Protein AF-A0A9E4BV69-F1 (afdb_monomer_lite)

Radius of gyration: 13.28 Å; chains: 1; bounding box: 29×24×36 Å

Structure (mmCIF, N/CA/C/O backbone):
data_AF-A0A9E4BV69-F1
#
_entry.id   AF-A0A9E4BV69-F1
#
loop_
_atom_site.g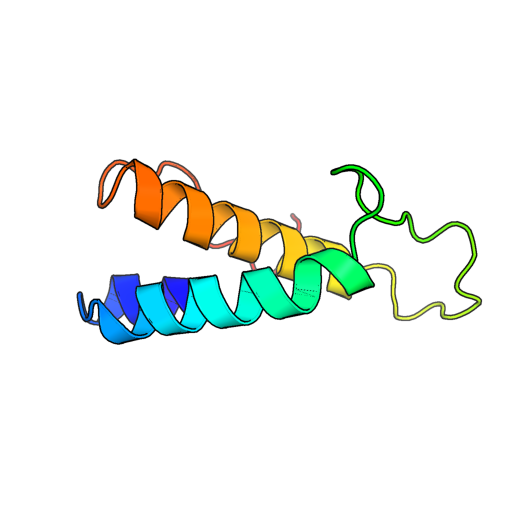roup_PDB
_atom_site.id
_atom_site.type_symbol
_atom_site.label_atom_id
_atom_site.label_alt_id
_atom_site.label_comp_id
_atom_site.label_asym_id
_atom_site.label_entity_id
_atom_site.label_seq_id
_atom_site.pdbx_PDB_ins_code
_atom_site.Cartn_x
_atom_site.Cartn_y
_atom_site.Cartn_z
_atom_site.occupancy
_atom_site.B_iso_or_equiv
_atom_site.auth_seq_id
_atom_site.auth_comp_id
_atom_site.auth_asym_id
_atom_site.auth_atom_id
_atom_site.pdbx_PDB_model_num
ATOM 1 N N . MET A 1 1 ? -3.095 9.296 1.798 1.00 75.12 1 MET A N 1
ATOM 2 C CA . MET A 1 1 ? -3.111 7.969 1.138 1.00 75.12 1 MET A CA 1
ATOM 3 C C . MET A 1 1 ? -4.183 7.090 1.793 1.00 75.12 1 MET A C 1
ATOM 5 O O . MET A 1 1 ? -4.660 7.460 2.856 1.00 75.12 1 MET A O 1
ATOM 9 N N . LEU A 1 2 ? -4.590 5.957 1.197 1.00 84.88 2 LEU A N 1
ATOM 10 C CA . LEU A 1 2 ? -5.616 5.064 1.779 1.00 84.88 2 LEU A CA 1
ATOM 11 C C . LEU A 1 2 ? -5.216 4.529 3.170 1.00 84.88 2 LEU A C 1
ATOM 13 O O . LEU A 1 2 ? -6.074 4.396 4.033 1.00 84.88 2 LEU A O 1
ATOM 17 N N . ALA A 1 3 ? -3.916 4.344 3.426 1.00 84.69 3 ALA A N 1
ATOM 18 C CA . ALA A 1 3 ? -3.392 4.035 4.760 1.00 84.69 3 ALA A CA 1
ATOM 19 C C . ALA A 1 3 ? -3.732 5.111 5.807 1.00 84.69 3 ALA A C 1
ATOM 21 O O . ALA A 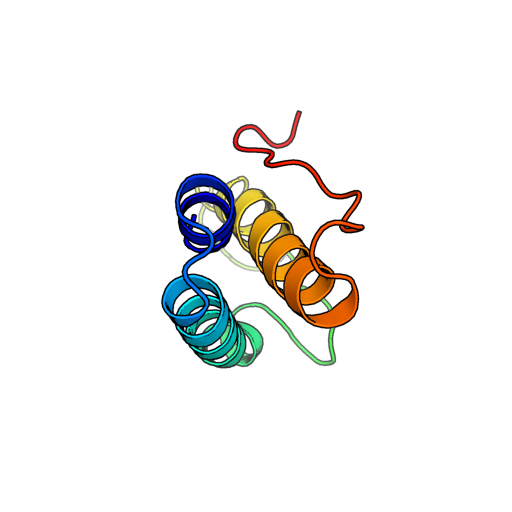1 3 ? -4.052 4.788 6.940 1.00 84.69 3 ALA A O 1
ATOM 22 N N . ASP A 1 4 ? -3.709 6.390 5.427 1.00 85.06 4 ASP A N 1
ATOM 23 C CA . ASP A 1 4 ? -3.994 7.488 6.361 1.00 85.06 4 ASP A CA 1
ATOM 24 C C . ASP A 1 4 ? -5.494 7.605 6.645 1.00 85.06 4 ASP A C 1
ATOM 26 O O . ASP A 1 4 ? -5.895 7.982 7.740 1.00 85.06 4 ASP A O 1
ATOM 30 N N . LEU A 1 5 ? -6.336 7.252 5.667 1.00 86.25 5 LEU A N 1
ATOM 31 C CA . LEU A 1 5 ? -7.775 7.128 5.892 1.00 86.25 5 LEU A CA 1
ATOM 32 C C . LEU A 1 5 ? -8.075 5.979 6.853 1.00 86.25 5 LEU A C 1
ATOM 34 O O . LEU A 1 5 ? -8.897 6.158 7.747 1.00 86.25 5 LEU A O 1
ATOM 38 N N . TYR A 1 6 ? -7.370 4.852 6.724 1.00 88.81 6 TYR A N 1
ATOM 39 C CA . TYR A 1 6 ? -7.436 3.769 7.701 1.00 88.81 6 TYR A CA 1
ATOM 40 C C . TYR A 1 6 ? -7.043 4.253 9.106 1.00 88.81 6 TYR A C 1
ATOM 42 O O . TYR A 1 6 ? -7.833 4.073 10.023 1.00 88.81 6 TYR A O 1
ATOM 50 N N . ASP A 1 7 ? -5.916 4.953 9.293 1.00 84.88 7 ASP A N 1
ATOM 51 C CA . ASP A 1 7 ? -5.534 5.427 10.640 1.00 84.88 7 ASP A CA 1
ATOM 52 C C . ASP A 1 7 ? -6.538 6.409 11.247 1.00 84.88 7 ASP A C 1
ATOM 54 O O . ASP A 1 7 ? -6.787 6.397 12.450 1.00 84.88 7 ASP A O 1
ATOM 58 N N . LEU A 1 8 ? -7.086 7.306 10.422 1.00 87.38 8 LEU A N 1
ATOM 59 C CA . LEU A 1 8 ? -8.007 8.341 10.887 1.00 87.38 8 LEU A CA 1
ATOM 60 C C . LEU A 1 8 ? -9.373 7.778 11.277 1.00 87.38 8 LEU A C 1
ATOM 62 O O . LEU A 1 8 ? -10.070 8.385 12.089 1.00 87.38 8 LEU A O 1
ATOM 66 N N . T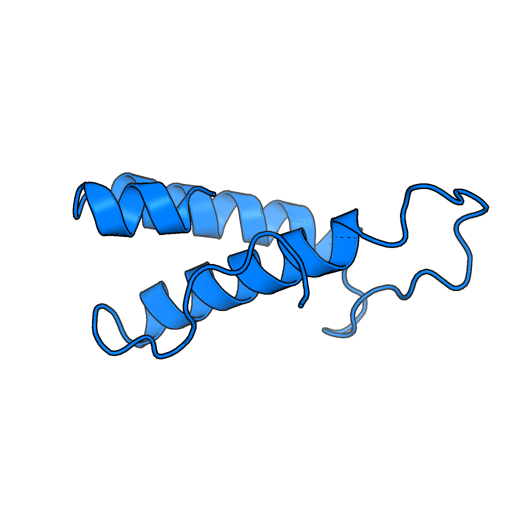HR A 1 9 ? -9.781 6.667 10.667 1.00 90.88 9 THR A N 1
ATOM 67 C CA . THR A 1 9 ? -11.152 6.150 10.782 1.00 90.88 9 THR A CA 1
ATOM 68 C C . THR A 1 9 ? -11.241 4.796 11.478 1.00 90.88 9 THR A C 1
ATOM 70 O O . THR A 1 9 ? -12.302 4.460 11.994 1.00 90.88 9 THR A O 1
ATOM 73 N N . GLY A 1 10 ? -10.158 4.018 11.494 1.00 88.19 10 GLY A N 1
ATOM 74 C CA . GLY A 1 10 ? -10.152 2.608 11.885 1.00 88.19 10 GLY A CA 1
ATOM 75 C C . GLY A 1 10 ? -10.935 1.693 10.935 1.00 88.19 10 GLY A C 1
ATOM 76 O O . GLY A 1 10 ? -11.127 0.520 11.248 1.00 88.19 10 GLY A O 1
ATOM 77 N N . ASP A 1 11 ? -11.419 2.208 9.801 1.00 92.12 11 ASP A N 1
ATOM 78 C CA . ASP A 1 11 ? -12.269 1.461 8.876 1.00 92.12 11 ASP A CA 1
ATOM 79 C C . ASP A 1 11 ? -11.424 0.590 7.939 1.00 92.12 11 ASP A C 1
ATOM 81 O O . ASP A 1 11 ? -10.677 1.084 7.086 1.00 92.12 11 ASP A O 1
ATOM 85 N N . THR A 1 12 ? -11.561 -0.725 8.108 1.00 91.88 12 THR A N 1
ATOM 86 C CA . THR A 1 12 ? -10.812 -1.755 7.384 1.00 91.88 12 THR A CA 1
ATOM 87 C C . THR A 1 12 ? -11.035 -1.717 5.876 1.00 91.88 12 THR A C 1
ATOM 89 O O . THR A 1 12 ? -10.139 -2.138 5.143 1.00 91.88 12 THR A O 1
ATOM 92 N N . ASP A 1 13 ? -12.142 -1.143 5.390 1.00 94.25 13 ASP A N 1
ATOM 93 C CA . ASP A 1 13 ? -12.386 -0.968 3.952 1.00 94.25 13 ASP A CA 1
ATOM 94 C C . ASP A 1 13 ? -11.264 -0.160 3.283 1.00 94.25 13 ASP A C 1
ATOM 96 O O . ASP A 1 13 ? -10.872 -0.437 2.145 1.00 94.25 13 ASP A O 1
ATOM 100 N N . TRP A 1 14 ? -10.703 0.834 3.981 1.00 92.94 14 TRP A N 1
ATOM 101 C CA . TRP A 1 14 ? -9.592 1.630 3.454 1.00 92.94 14 TRP A CA 1
ATOM 102 C C . TRP A 1 14 ? -8.316 0.810 3.300 1.00 92.94 14 TRP A C 1
ATOM 104 O O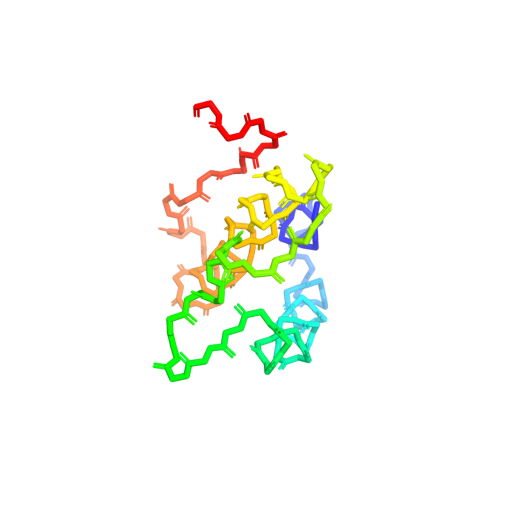 . TRP A 1 14 ? -7.591 0.977 2.313 1.00 92.94 14 TRP A O 1
ATOM 114 N N . LEU A 1 15 ? -8.056 -0.093 4.247 1.00 91.38 15 LEU A N 1
ATOM 115 C CA . LEU A 1 15 ? -6.907 -0.988 4.202 1.00 91.38 15 LEU A CA 1
ATOM 116 C C . LEU A 1 15 ? -7.061 -2.007 3.069 1.00 91.38 15 LEU A C 1
ATOM 118 O O . LEU A 1 15 ? -6.140 -2.170 2.268 1.00 91.38 15 LEU A O 1
ATOM 122 N N . GLU A 1 16 ? -8.231 -2.633 2.944 1.00 94.06 16 GLU A N 1
ATOM 123 C CA . GLU A 1 16 ? -8.517 -3.610 1.889 1.00 94.06 16 GLU A CA 1
ATOM 124 C C . GLU A 1 16 ? -8.393 -2.995 0.493 1.00 94.06 16 GLU A C 1
ATOM 126 O O . GLU A 1 16 ? -7.627 -3.488 -0.342 1.00 94.06 16 GLU A O 1
ATOM 131 N N . ARG A 1 17 ? -9.049 -1.853 0.258 1.00 93.81 17 ARG A N 1
ATOM 132 C CA . ARG A 1 17 ? -8.962 -1.119 -1.016 1.00 93.81 17 ARG A CA 1
ATOM 133 C C . ARG A 1 17 ? -7.543 -0.641 -1.305 1.00 93.81 17 ARG A C 1
ATOM 135 O O . ARG A 1 17 ? -7.110 -0.624 -2.460 1.00 93.81 17 ARG A O 1
ATOM 142 N N . GLY A 1 18 ? -6.803 -0.256 -0.265 1.00 92.25 18 GLY A N 1
ATOM 143 C CA . GLY A 1 18 ? -5.392 0.098 -0.367 1.00 92.25 18 GLY A CA 1
ATOM 144 C C . GLY A 1 18 ? -4.547 -1.068 -0.870 1.00 92.25 18 GLY A C 1
ATOM 145 O O . GLY A 1 18 ? -3.772 -0.902 -1.813 1.00 92.25 18 GLY A O 1
ATOM 146 N N . LEU A 1 19 ? -4.733 -2.257 -0.296 1.00 93.62 19 LEU A N 1
ATOM 147 C CA . LEU A 1 19 ? -4.027 -3.468 -0.712 1.00 93.62 19 LEU A CA 1
ATOM 148 C C . LEU A 1 19 ? -4.400 -3.895 -2.136 1.00 93.62 19 LEU A C 1
ATOM 150 O O . LEU A 1 19 ? -3.517 -4.274 -2.904 1.00 93.62 19 LEU A O 1
ATOM 154 N N . GLU A 1 20 ? -5.675 -3.819 -2.517 1.00 95.12 20 GLU A N 1
ATOM 155 C CA . GLU A 1 20 ? -6.110 -4.096 -3.893 1.00 95.12 20 GLU A CA 1
ATOM 156 C C . GLU A 1 20 ? -5.463 -3.142 -4.896 1.00 95.12 20 GLU A C 1
ATOM 158 O O . GLU A 1 20 ? -4.922 -3.573 -5.919 1.00 95.12 20 GLU A O 1
ATOM 163 N N . THR A 1 21 ? -5.440 -1.851 -4.563 1.00 91.50 21 THR A N 1
ATOM 164 C CA . THR A 1 21 ? -4.772 -0.835 -5.377 1.00 91.50 21 THR A CA 1
ATOM 165 C C . THR A 1 21 ? -3.282 -1.151 -5.498 1.00 91.50 21 THR A C 1
ATOM 167 O O . THR A 1 21 ? -2.763 -1.213 -6.612 1.00 91.50 21 THR A O 1
ATOM 170 N N . ALA A 1 22 ? -2.596 -1.447 -4.389 1.00 90.06 22 ALA A N 1
ATOM 171 C CA . ALA A 1 22 ? -1.180 -1.809 -4.398 1.00 90.06 22 ALA A CA 1
ATOM 172 C C . ALA A 1 22 ? -0.901 -3.031 -5.290 1.00 90.06 22 ALA A C 1
ATOM 174 O O . ALA A 1 22 ? 0.019 -2.992 -6.105 1.00 90.06 22 ALA A O 1
ATOM 175 N N . ARG A 1 23 ? -1.736 -4.081 -5.232 1.00 91.56 23 ARG A N 1
ATOM 176 C CA . ARG A 1 23 ? -1.607 -5.260 -6.114 1.00 91.56 23 ARG A CA 1
ATOM 177 C C . ARG A 1 23 ? -1.671 -4.897 -7.596 1.00 91.56 23 ARG A C 1
ATOM 179 O O . ARG A 1 23 ? -0.926 -5.475 -8.382 1.00 91.56 23 ARG A O 1
ATOM 186 N N . SER A 1 24 ? -2.523 -3.943 -7.977 1.00 90.75 24 SER A N 1
ATOM 187 C CA . SER A 1 24 ? -2.619 -3.480 -9.369 1.00 90.75 24 SER A CA 1
ATOM 188 C C . SER A 1 24 ? -1.391 -2.681 -9.827 1.00 90.75 24 SER A C 1
ATOM 190 O O . SER A 1 24 ? -1.051 -2.697 -11.009 1.00 90.75 24 SER A O 1
ATOM 192 N N . LEU A 1 25 ? -0.695 -2.021 -8.894 1.00 85.94 25 LEU A N 1
ATOM 193 C CA . LEU A 1 25 ? 0.454 -1.158 -9.176 1.00 85.94 25 LEU A CA 1
ATOM 194 C C . LEU A 1 25 ? 1.795 -1.902 -9.151 1.00 85.94 25 LEU A C 1
ATOM 196 O O . LEU A 1 25 ? 2.713 -1.503 -9.868 1.00 85.94 25 LEU A O 1
ATOM 200 N N . ILE A 1 26 ? 1.910 -2.999 -8.393 1.00 86.62 26 ILE A N 1
ATOM 201 C CA . ILE A 1 26 ? 3.107 -3.859 -8.361 1.00 86.62 26 ILE A CA 1
ATOM 202 C C . ILE A 1 26 ? 3.623 -4.207 -9.769 1.00 86.62 26 ILE A C 1
ATOM 204 O O . ILE A 1 26 ? 4.794 -3.943 -10.023 1.00 86.62 26 ILE A O 1
ATOM 208 N N . PRO A 1 27 ? 2.827 -4.732 -10.724 1.00 86.06 27 PRO A N 1
ATOM 209 C CA . PRO A 1 27 ? 3.361 -5.089 -12.043 1.00 86.06 27 PRO A CA 1
ATOM 210 C C . PRO A 1 27 ? 3.834 -3.879 -12.871 1.00 86.06 27 PRO A C 1
ATOM 212 O O . PRO A 1 27 ? 4.629 -4.046 -13.797 1.00 86.06 27 PRO A O 1
ATOM 215 N N . VAL A 1 28 ? 3.357 -2.671 -12.551 1.00 82.69 28 VAL A N 1
ATOM 216 C CA . VAL A 1 28 ? 3.727 -1.421 -13.233 1.00 82.69 28 VAL A CA 1
ATOM 217 C C . VAL A 1 28 ? 5.053 -0.885 -12.696 1.00 82.69 28 VAL A C 1
ATOM 219 O O . VAL A 1 28 ? 5.938 -0.534 -13.474 1.00 82.69 28 VAL A O 1
ATOM 222 N N . TYR A 1 29 ? 5.194 -0.843 -11.371 1.00 77.62 29 TYR A N 1
ATOM 223 C CA . TYR A 1 29 ? 6.315 -0.189 -10.690 1.00 77.62 29 TYR A CA 1
ATOM 224 C C . TYR A 1 29 ? 7.386 -1.148 -10.181 1.00 77.62 29 TYR A C 1
ATOM 226 O O . TYR A 1 29 ? 8.442 -0.691 -9.749 1.00 77.62 29 TYR A O 1
ATOM 234 N N . MET A 1 30 ? 7.147 -2.457 -10.225 1.00 79.50 30 MET A N 1
ATOM 235 C CA . MET A 1 30 ? 8.096 -3.469 -9.782 1.00 79.50 30 MET A CA 1
ATOM 236 C C . MET A 1 30 ? 8.403 -4.476 -10.890 1.00 79.50 30 MET A C 1
ATOM 238 O O . MET A 1 30 ? 7.587 -4.746 -11.773 1.00 79.50 30 MET A O 1
ATOM 242 N N . ASP A 1 31 ? 9.612 -5.015 -10.835 1.00 78.50 31 ASP A N 1
ATOM 243 C CA . ASP A 1 31 ? 10.083 -6.137 -11.632 1.00 78.50 31 ASP A CA 1
ATOM 244 C C . ASP A 1 31 ? 10.836 -7.101 -10.707 1.00 78.50 31 ASP A C 1
ATOM 246 O O . ASP A 1 31 ? 11.801 -6.721 -10.047 1.00 78.50 31 ASP A O 1
ATOM 250 N N . GLY A 1 32 ? 10.332 -8.327 -10.557 1.00 75.94 32 GLY A N 1
ATOM 251 C CA . GLY A 1 32 ? 10.918 -9.314 -9.641 1.00 75.94 32 GLY A CA 1
ATOM 252 C C . GLY A 1 32 ? 11.010 -8.865 -8.172 1.00 75.94 32 GLY A C 1
ATOM 253 O O . GLY A 1 32 ? 11.908 -9.302 -7.458 1.00 75.94 32 GLY A O 1
ATOM 254 N N . GLY A 1 33 ? 10.122 -7.972 -7.717 1.00 75.38 33 GLY A N 1
ATOM 255 C CA . GLY A 1 33 ? 10.157 -7.396 -6.362 1.00 75.38 33 GLY A CA 1
ATOM 256 C C . GLY A 1 33 ? 11.144 -6.237 -6.189 1.00 75.38 33 GLY A C 1
ATOM 257 O O . GLY A 1 33 ? 11.195 -5.628 -5.123 1.00 75.38 33 GLY A O 1
ATOM 258 N N . LEU A 1 34 ? 11.894 -5.893 -7.236 1.00 72.44 34 LEU A N 1
ATOM 259 C CA . LEU A 1 34 ? 12.691 -4.677 -7.292 1.00 72.44 34 LEU A CA 1
ATOM 260 C C . LEU A 1 34 ? 11.847 -3.554 -7.875 1.00 72.44 34 LEU A C 1
ATOM 262 O O . LEU A 1 34 ? 11.107 -3.749 -8.835 1.00 72.44 34 LEU A O 1
ATOM 266 N N . VAL A 1 35 ? 11.971 -2.359 -7.312 1.00 74.56 35 VAL A N 1
ATOM 267 C CA . VAL A 1 35 ? 11.384 -1.162 -7.913 1.00 74.56 35 VAL A CA 1
ATOM 268 C C . VAL A 1 35 ? 12.010 -0.972 -9.290 1.00 74.56 35 VAL A C 1
ATOM 270 O O . VAL A 1 35 ? 13.237 -0.970 -9.411 1.00 74.56 35 VAL A O 1
ATOM 273 N N . ARG A 1 36 ? 11.184 -0.775 -10.321 1.00 71.06 36 ARG A N 1
ATOM 274 C CA . ARG A 1 36 ? 11.657 -0.278 -11.614 1.00 71.06 36 ARG A CA 1
ATOM 275 C C . ARG A 1 36 ? 12.241 1.107 -11.369 1.00 71.06 36 ARG A C 1
ATOM 277 O O . ARG A 1 36 ? 11.511 2.083 -11.209 1.00 71.06 36 ARG A O 1
ATOM 284 N N . GLY A 1 37 ? 13.563 1.167 -11.238 1.00 60.75 37 GLY A N 1
ATOM 285 C CA . GLY A 1 37 ? 14.269 2.419 -11.016 1.00 60.75 37 GLY A CA 1
ATOM 286 C C . GLY A 1 37 ? 13.991 3.391 -12.158 1.00 60.75 37 GLY A C 1
ATOM 287 O O . GLY A 1 37 ? 13.783 2.977 -13.297 1.00 60.75 37 GLY A O 1
ATOM 2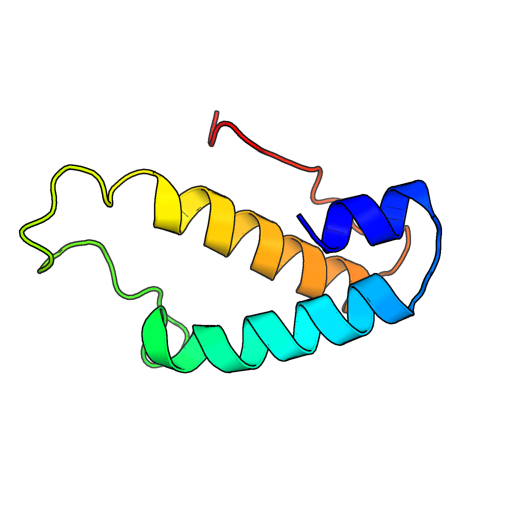88 N N . ALA A 1 38 ? 14.062 4.689 -11.869 1.00 52.62 38 ALA A N 1
ATOM 289 C CA . ALA A 1 38 ? 13.954 5.769 -12.853 1.00 52.62 38 ALA A CA 1
ATOM 290 C C . ALA A 1 38 ? 15.094 5.783 -13.907 1.00 52.62 38 ALA A C 1
ATOM 292 O O . ALA A 1 38 ? 15.334 6.792 -14.561 1.00 52.62 38 ALA A O 1
ATOM 293 N N . ALA A 1 39 ? 15.822 4.677 -14.083 1.00 47.38 39 ALA A N 1
ATOM 294 C CA . ALA A 1 39 ? 16.808 4.485 -15.134 1.00 47.38 39 ALA A CA 1
ATOM 295 C C . ALA A 1 39 ? 16.088 4.009 -16.408 1.00 47.38 39 ALA A C 1
ATOM 297 O O . ALA A 1 39 ? 16.057 2.819 -16.706 1.00 47.38 39 ALA A O 1
ATOM 298 N N . GLY A 1 40 ? 15.455 4.937 -17.130 1.00 47.78 40 GLY A N 1
ATOM 299 C CA . GLY A 1 40 ? 14.809 4.640 -18.419 1.00 47.78 40 GLY A CA 1
ATOM 300 C C . GLY A 1 40 ? 13.504 5.383 -18.703 1.00 47.78 40 GLY A C 1
ATOM 301 O O . GLY A 1 40 ? 12.906 5.174 -19.753 1.00 47.78 40 GLY A O 1
ATOM 302 N N . ILE A 1 41 ? 13.057 6.245 -17.793 1.00 49.94 41 ILE A N 1
ATOM 303 C CA . ILE A 1 41 ? 11.958 7.181 -18.030 1.00 49.94 41 ILE A CA 1
ATOM 304 C C . ILE A 1 41 ? 12.572 8.557 -18.283 1.00 49.94 41 ILE A C 1
ATOM 306 O O . ILE A 1 41 ? 13.097 9.171 -17.360 1.00 49.94 41 ILE A O 1
ATOM 310 N N . ASP A 1 42 ? 12.480 9.062 -19.518 1.00 52.19 42 ASP A N 1
ATOM 311 C CA . ASP A 1 42 ? 12.884 10.425 -19.933 1.00 52.19 42 ASP A CA 1
ATOM 312 C C . ASP A 1 42 ? 12.092 11.549 -19.214 1.00 52.19 42 ASP A C 1
ATOM 314 O O . ASP A 1 42 ? 12.111 12.716 -19.605 1.00 52.19 42 ASP A O 1
ATOM 318 N N . TRP A 1 43 ? 11.362 11.215 -18.148 1.00 47.97 43 TRP A N 1
ATOM 319 C CA . TRP A 1 43 ? 10.453 12.098 -17.443 1.00 47.97 43 TRP A CA 1
ATOM 320 C C . TRP A 1 43 ? 11.099 12.637 -16.167 1.00 47.97 43 TRP A C 1
ATOM 322 O O . TRP A 1 43 ? 11.108 11.997 -15.114 1.00 47.97 43 TRP A O 1
ATOM 332 N N . TYR A 1 44 ? 11.606 13.861 -16.270 1.00 46.53 44 TYR A N 1
ATOM 333 C CA . TYR A 1 44 ? 12.237 14.633 -15.196 1.00 46.53 44 TYR A CA 1
ATOM 334 C C . TYR A 1 44 ? 11.328 14.839 -13.957 1.00 46.53 44 TYR A C 1
ATOM 336 O O . TYR A 1 44 ? 11.827 14.966 -12.844 1.00 46.53 44 TYR A O 1
ATOM 344 N N . GLU A 1 45 ? 9.998 14.782 -14.105 1.00 46.59 45 GLU A N 1
ATOM 345 C CA . GLU A 1 45 ? 9.029 14.910 -12.993 1.00 46.59 45 GLU A CA 1
ATOM 346 C C . GLU A 1 45 ? 8.771 13.597 -12.222 1.00 46.59 45 GLU A C 1
ATOM 348 O O . GLU A 1 45 ? 8.167 13.603 -11.150 1.00 46.59 45 GLU A O 1
ATOM 353 N N . SER A 1 46 ? 9.269 12.460 -12.718 1.00 50.53 46 SER A N 1
ATOM 354 C CA . SER A 1 46 ? 9.042 11.130 -12.132 1.00 50.53 46 SER A CA 1
ATOM 355 C C . SER A 1 46 ? 9.966 10.774 -10.962 1.00 50.53 46 SER A C 1
ATOM 357 O O . SER A 1 46 ? 9.936 9.643 -10.495 1.00 50.53 46 SER A O 1
ATOM 359 N N . GLN A 1 47 ? 10.799 11.693 -10.469 1.00 54.03 47 GLN A N 1
ATOM 360 C CA . GLN A 1 47 ? 11.766 11.369 -9.410 1.00 54.03 47 GLN A CA 1
ATOM 361 C C . GLN A 1 47 ? 11.149 11.324 -8.002 1.00 54.03 47 GLN A C 1
ATOM 363 O O . GLN A 1 47 ? 11.691 10.651 -7.131 1.00 54.03 47 GLN A O 1
ATOM 368 N N . MET A 1 48 ? 10.007 11.984 -7.777 1.00 52.78 48 MET A N 1
ATOM 369 C CA . MET A 1 48 ? 9.350 12.026 -6.457 1.00 52.78 48 MET A CA 1
ATOM 370 C C . MET A 1 48 ? 8.172 11.052 -6.324 1.00 52.78 48 MET A C 1
ATOM 372 O O . MET A 1 48 ? 7.996 10.427 -5.281 1.00 52.78 48 MET A O 1
ATOM 376 N N . VAL A 1 49 ? 7.391 10.876 -7.396 1.00 56.28 49 VAL A N 1
ATOM 377 C CA . VAL A 1 49 ? 6.185 10.025 -7.413 1.00 56.28 49 VAL A CA 1
ATOM 378 C C . VAL A 1 49 ? 6.460 8.562 -7.014 1.00 56.28 49 VAL A C 1
ATOM 380 O O . VAL A 1 49 ? 5.640 7.997 -6.289 1.00 56.28 49 VAL A O 1
ATOM 383 N N . PRO A 1 50 ? 7.590 7.929 -7.396 1.00 68.00 50 PRO A N 1
ATOM 384 C CA . PRO A 1 50 ? 7.915 6.583 -6.945 1.00 68.00 50 PRO A CA 1
ATOM 385 C C . PRO A 1 50 ? 8.128 6.528 -5.434 1.00 68.00 50 PRO A C 1
ATOM 387 O O . PRO A 1 50 ? 7.667 5.585 -4.810 1.00 68.00 50 PRO A O 1
ATOM 390 N N . GLY A 1 51 ? 8.780 7.529 -4.833 1.00 73.06 51 GLY A N 1
ATOM 391 C CA . GLY A 1 51 ? 9.120 7.525 -3.408 1.00 73.06 51 GLY A CA 1
ATOM 392 C C . GLY A 1 51 ? 7.885 7.482 -2.511 1.00 73.06 51 GLY A C 1
ATOM 393 O O . GLY A 1 51 ? 7.740 6.560 -1.710 1.00 73.06 51 GLY A O 1
ATOM 394 N N . ASP A 1 52 ? 6.960 8.423 -2.698 1.00 76.81 52 ASP A N 1
ATOM 395 C CA . ASP A 1 52 ? 5.735 8.502 -1.890 1.00 76.81 52 ASP A CA 1
ATOM 396 C C . ASP A 1 52 ? 4.801 7.309 -2.143 1.00 76.81 52 ASP A C 1
ATOM 398 O O . ASP A 1 52 ? 4.192 6.767 -1.214 1.00 76.81 52 ASP A O 1
ATOM 402 N N . LEU A 1 53 ? 4.713 6.858 -3.402 1.00 79.94 53 LEU A N 1
ATOM 403 C CA . LEU A 1 53 ? 3.930 5.681 -3.767 1.00 79.94 53 LEU A CA 1
ATOM 404 C C . LEU A 1 53 ? 4.477 4.420 -3.088 1.00 79.94 53 LEU A C 1
ATOM 406 O O . LEU A 1 53 ? 3.718 3.669 -2.477 1.00 79.94 53 LEU A O 1
ATOM 410 N N . LEU A 1 54 ? 5.790 4.193 -3.167 1.00 81.50 54 LEU A N 1
ATOM 411 C CA . LEU A 1 54 ? 6.447 3.054 -2.529 1.00 81.50 54 LEU A CA 1
ATOM 412 C C . LEU A 1 54 ? 6.322 3.118 -1.013 1.00 81.50 54 LEU A C 1
ATOM 414 O O . LEU A 1 54 ? 6.005 2.102 -0.397 1.00 81.50 54 LEU A O 1
ATOM 418 N N . HIS A 1 55 ? 6.523 4.300 -0.423 1.00 84.69 55 HIS A N 1
ATOM 419 C CA . HIS A 1 55 ? 6.416 4.504 1.018 1.00 84.69 55 HIS A CA 1
ATOM 420 C C . HIS A 1 55 ? 5.043 4.092 1.527 1.00 84.69 55 HIS A C 1
ATOM 422 O O . HIS A 1 55 ? 4.932 3.284 2.448 1.00 84.69 55 HIS A O 1
ATOM 428 N N . GLY A 1 56 ? 3.973 4.594 0.917 1.00 86.94 56 GLY A N 1
ATOM 429 C CA . GLY A 1 56 ? 2.656 4.248 1.422 1.00 86.94 56 GLY A CA 1
ATOM 430 C C . GLY A 1 56 ? 2.140 2.873 0.971 1.00 86.94 56 GLY A C 1
ATOM 431 O O . GLY A 1 56 ? 1.352 2.285 1.707 1.00 86.94 56 GLY A O 1
ATOM 432 N N . MET A 1 57 ? 2.640 2.278 -0.125 1.00 87.69 57 MET A N 1
ATOM 433 C CA . MET A 1 57 ? 2.432 0.840 -0.383 1.00 87.69 57 MET A CA 1
ATOM 434 C C . MET A 1 57 ? 3.099 -0.024 0.696 1.00 87.69 57 MET A C 1
ATOM 436 O O . MET A 1 57 ? 2.483 -0.968 1.191 1.00 87.69 57 MET A O 1
ATOM 440 N N . ALA A 1 58 ? 4.326 0.316 1.106 1.00 87.50 58 ALA A N 1
ATOM 441 C CA . ALA A 1 58 ? 5.002 -0.355 2.214 1.00 87.50 58 ALA A CA 1
ATOM 442 C C . ALA A 1 58 ? 4.226 -0.176 3.525 1.00 87.50 58 ALA A C 1
ATOM 444 O O . ALA A 1 58 ? 4.056 -1.129 4.283 1.00 87.50 58 ALA A O 1
ATOM 445 N N . ARG A 1 59 ? 3.681 1.019 3.761 1.00 89.81 59 ARG A N 1
ATOM 446 C CA . ARG A 1 59 ? 2.858 1.314 4.936 1.00 89.81 59 ARG A CA 1
ATOM 447 C C . ARG A 1 59 ? 1.570 0.494 4.974 1.00 89.81 59 ARG A C 1
ATOM 449 O O . ARG A 1 59 ? 1.279 -0.099 6.004 1.00 89.81 59 ARG A O 1
ATOM 456 N N . LEU A 1 60 ? 0.843 0.394 3.858 1.00 90.69 60 LEU A N 1
ATOM 457 C CA . LEU A 1 60 ? -0.335 -0.475 3.734 1.00 90.69 60 LEU A CA 1
ATOM 458 C C . LEU A 1 60 ? 0.004 -1.936 4.048 1.00 90.69 60 LEU A C 1
ATOM 460 O O . LEU A 1 60 ? -0.720 -2.590 4.793 1.00 90.69 60 LEU A O 1
ATOM 464 N N . ALA A 1 61 ? 1.116 -2.440 3.507 1.00 89.06 61 ALA A N 1
ATOM 465 C CA . ALA A 1 61 ? 1.558 -3.805 3.770 1.00 89.06 61 ALA A CA 1
ATOM 466 C C . ALA A 1 61 ? 1.893 -4.023 5.255 1.00 89.06 61 ALA A C 1
ATOM 468 O O . ALA A 1 61 ? 1.468 -5.015 5.840 1.00 89.06 61 ALA A O 1
ATOM 469 N N . LEU A 1 62 ? 2.608 -3.089 5.885 1.00 90.06 62 LEU A N 1
ATOM 470 C CA . LEU A 1 62 ? 2.968 -3.188 7.300 1.00 90.06 62 LEU A CA 1
ATOM 471 C C . LEU A 1 62 ? 1.756 -3.050 8.227 1.00 90.06 62 LEU A C 1
ATOM 473 O O . LEU A 1 62 ? 1.674 -3.796 9.198 1.00 90.06 62 LEU A O 1
ATOM 477 N N . LEU A 1 63 ? 0.796 -2.177 7.914 1.00 89.31 63 LEU A N 1
ATOM 478 C CA . LEU A 1 63 ? -0.483 -2.097 8.628 1.00 89.31 63 LEU A CA 1
ATOM 479 C C . LEU A 1 63 ? -1.275 -3.403 8.500 1.00 89.31 63 LEU A C 1
ATOM 481 O O . LEU A 1 63 ? -1.823 -3.883 9.483 1.00 89.31 63 LEU A O 1
ATOM 485 N N . ALA A 1 64 ? -1.285 -4.031 7.324 1.00 89.31 64 ALA A N 1
ATOM 486 C CA . ALA A 1 64 ? -1.958 -5.314 7.134 1.00 89.31 64 ALA A CA 1
ATOM 487 C C . ALA A 1 64 ? -1.308 -6.465 7.921 1.00 89.31 64 ALA A C 1
ATOM 489 O O . ALA A 1 64 ? -2.003 -7.376 8.363 1.00 89.31 64 ALA A O 1
ATOM 490 N N . ILE A 1 65 ? 0.018 -6.440 8.096 1.00 89.31 65 ILE A N 1
ATOM 491 C CA . ILE A 1 65 ? 0.759 -7.485 8.820 1.00 89.31 65 ILE A CA 1
ATOM 492 C C . ILE A 1 65 ? 0.727 -7.249 10.337 1.00 89.31 65 ILE A C 1
ATOM 494 O O . ILE A 1 65 ? 0.610 -8.201 11.107 1.00 89.31 65 ILE A O 1
ATOM 498 N N . HIS A 1 66 ? 0.872 -5.996 10.773 1.00 88.06 66 HIS A N 1
ATOM 499 C CA . HIS A 1 66 ? 1.146 -5.642 12.169 1.00 88.06 66 HIS A CA 1
ATOM 500 C C . HIS A 1 66 ? 0.035 -4.829 12.846 1.00 88.06 66 HIS A C 1
ATOM 502 O O . HIS A 1 66 ? 0.109 -4.617 14.057 1.00 88.06 66 HIS A O 1
ATOM 508 N N . GLY A 1 67 ? -0.979 -4.371 12.107 1.00 83.81 67 GLY A N 1
ATOM 509 C CA . GLY A 1 67 ? -2.012 -3.470 12.621 1.00 83.81 67 GLY A CA 1
ATOM 510 C C . GLY A 1 67 ? -1.397 -2.219 13.252 1.00 83.81 67 GLY A C 1
ATOM 511 O O . GLY A 1 67 ? -0.458 -1.631 12.712 1.00 83.81 67 GLY A O 1
ATOM 512 N N . ASP A 1 68 ? -1.874 -1.871 14.445 1.00 76.94 68 ASP A N 1
ATOM 513 C CA . ASP A 1 68 ? -1.446 -0.691 15.211 1.00 76.94 68 ASP A CA 1
ATOM 514 C C . ASP A 1 68 ? 0.039 -0.715 15.627 1.00 76.94 68 ASP A C 1
ATOM 516 O O . ASP A 1 68 ? 0.586 0.307 16.036 1.00 76.94 68 ASP A O 1
ATOM 520 N N . ALA A 1 69 ? 0.727 -1.857 15.503 1.00 80.44 69 ALA A N 1
ATOM 521 C CA . ALA A 1 69 ? 2.169 -1.959 15.735 1.00 80.44 69 ALA A CA 1
ATOM 522 C C . ALA A 1 69 ? 3.020 -1.538 14.515 1.00 80.44 69 ALA A C 1
ATOM 524 O O . ALA A 1 69 ? 4.245 -1.684 14.535 1.00 80.44 69 ALA A O 1
ATOM 525 N N . CYS A 1 70 ? 2.408 -1.025 13.442 1.00 82.12 70 CYS A N 1
ATOM 526 C CA . CYS A 1 70 ? 3.123 -0.510 12.277 1.00 82.12 70 CYS A CA 1
ATOM 527 C C . CYS A 1 70 ? 3.970 0.726 12.633 1.00 82.12 70 CYS A C 1
ATOM 529 O O . CYS A 1 70 ? 3.462 1.828 12.821 1.00 82.12 70 CYS A O 1
ATOM 531 N N . LEU A 1 71 ? 5.295 0.554 12.651 1.00 80.12 71 LEU A N 1
ATOM 532 C CA . LEU A 1 71 ? 6.261 1.613 12.978 1.00 80.12 71 LEU A CA 1
ATOM 533 C C . LEU A 1 71 ? 6.481 2.628 11.844 1.00 80.12 71 LEU A C 1
ATOM 535 O O . LEU A 1 71 ? 7.113 3.663 12.059 1.00 80.12 71 LEU A O 1
ATOM 539 N N . LEU A 1 72 ? 6.000 2.332 10.632 1.00 82.81 72 LEU A N 1
ATOM 540 C CA . LEU A 1 72 ? 6.169 3.216 9.485 1.00 82.81 72 LEU A CA 1
ATOM 541 C C . LEU A 1 72 ? 5.135 4.347 9.542 1.00 82.81 72 LEU A C 1
ATOM 543 O O . LEU A 1 72 ? 3.944 4.152 9.283 1.00 82.81 72 LEU A O 1
ATOM 547 N N . THR A 1 73 ? 5.608 5.542 9.884 1.00 81.19 73 THR A N 1
ATOM 548 C CA . THR A 1 73 ? 4.791 6.755 9.907 1.00 81.19 73 THR A CA 1
ATOM 549 C C . THR A 1 73 ? 4.488 7.236 8.496 1.00 81.19 73 THR A C 1
ATOM 551 O O . THR A 1 73 ? 5.157 6.880 7.524 1.00 81.19 73 THR A O 1
ATOM 554 N N . THR A 1 74 ? 3.463 8.066 8.358 1.00 77.12 74 THR A N 1
ATOM 555 C CA . THR A 1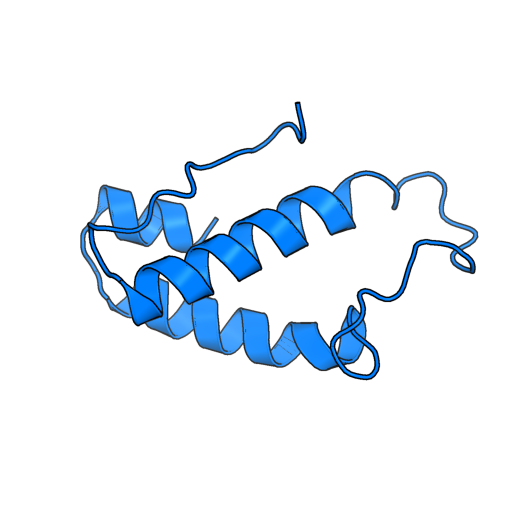 74 ? 3.172 8.718 7.087 1.00 77.12 74 THR A CA 1
ATOM 556 C C . THR A 1 74 ? 4.297 9.687 6.714 1.00 77.12 74 THR A C 1
ATOM 558 O O . THR A 1 74 ? 4.641 10.568 7.501 1.00 77.12 74 THR A O 1
ATOM 561 N N . ASN A 1 75 ? 4.857 9.549 5.511 1.00 69.75 75 ASN A N 1
ATOM 562 C CA . ASN A 1 75 ? 5.827 10.488 4.951 1.00 69.75 75 ASN A CA 1
ATOM 563 C C . ASN A 1 75 ? 5.300 10.978 3.598 1.00 69.75 75 ASN A C 1
ATOM 565 O O . ASN A 1 75 ? 5.085 10.174 2.697 1.00 69.75 75 ASN A O 1
ATOM 569 N N . TYR A 1 76 ? 5.061 12.286 3.494 1.00 61.28 76 TYR A N 1
ATOM 570 C CA . TYR A 1 76 ? 4.568 12.958 2.282 1.00 61.28 76 TYR A CA 1
ATOM 571 C C . TYR A 1 76 ? 5.648 13.793 1.584 1.00 61.28 76 TYR A C 1
ATOM 573 O O . TYR A 1 76 ? 5.336 14.628 0.738 1.00 61.28 76 TYR A O 1
ATOM 581 N N . THR A 1 77 ? 6.897 13.699 2.041 1.00 57.25 77 THR A N 1
ATOM 582 C CA . THR A 1 77 ? 7.955 14.618 1.602 1.00 57.25 77 THR A CA 1
ATOM 583 C C . THR A 1 77 ? 9.266 13.932 1.252 1.00 57.25 77 THR A C 1
ATOM 585 O O . THR A 1 77 ? 10.207 14.640 0.905 1.00 57.25 77 THR A O 1
ATOM 588 N N . ALA A 1 78 ? 9.346 12.600 1.373 1.00 52.25 78 ALA A N 1
ATOM 589 C CA . ALA A 1 78 ? 10.582 11.819 1.247 1.00 52.25 78 ALA A CA 1
ATOM 590 C C . ALA A 1 78 ? 11.808 12.472 1.938 1.00 52.25 78 ALA A C 1
ATOM 592 O O . ALA A 1 78 ? 12.939 12.314 1.478 1.00 52.25 78 ALA A O 1
ATOM 593 N N . LYS A 1 79 ? 11.572 13.242 3.013 1.00 50.53 79 LYS A N 1
ATOM 594 C CA . LYS A 1 79 ? 12.601 13.884 3.843 1.00 50.53 79 LYS A CA 1
ATOM 595 C C . LYS A 1 79 ? 13.157 12.909 4.863 1.00 50.53 79 LYS A C 1
ATOM 597 O O . LYS A 1 79 ? 12.361 12.061 5.337 1.00 50.53 79 LYS A O 1
#

Sequence (79 aa):
MLADLYDLTGDTDWLERGLETARSLIPVYMDGGLVRGAAGIDWYESQMVPGDLLHGMARLALLAIHGDACLLTTNYTAK

Foldseek 3Di:
DLLVVCVVPVDCVSLVVLQVVLVVCCVVQHDPNHGPDPPPDPDPVPPVVSVLNVLVNVQSVQCVVPPPPRPRDRDPDSD

pLDDT: mean 77.73, std 14.84, range [46.53, 95.12]

Secondary structure (DSSP, 8-state):
-HHHHHHHH--HHHHHHHHHHHHHHHHHHEETTEE--STT---GGGGTHHHHHHHHHHHHHHHHHHGGG------SS--